Protein AF-A0A2E9SQJ8-F1 (afdb_monomer_lite)

Secondary structure (DSSP, 8-state):
------------PPPPP-----------SS--HHHHHHHHHHH-TTS--SPPPPPHHHHHHHHHHHHHHTTSPPPGGG----TT---

Radius of gyration: 22.2 Å; chains: 1; bounding box: 79×30×42 Å

Sequence (87 aa):
MQPRKILFAIAVLTSTGVFASDQSTKDFGTESAVAKAMAAQRSGDIASDKEQHLSGKARVGTYKRYVESFAQPIPQSFVDTSFSDKK

Structure (mmCIF, N/CA/C/O backbone):
data_AF-A0A2E9SQJ8-F1
#
_entry.id   AF-A0A2E9SQJ8-F1
#
loop_
_atom_site.group_PDB
_atom_site.id
_atom_site.type_symbol
_atom_site.label_atom_id
_atom_site.label_alt_id
_atom_site.label_comp_id
_atom_site.label_asym_id
_atom_site.label_entity_id
_atom_site.label_seq_id
_atom_site.pdbx_PDB_ins_code
_atom_site.Cartn_x
_atom_site.Cartn_y
_atom_site.Cartn_z
_atom_site.occupancy
_atom_site.B_iso_or_equiv
_atom_site.auth_seq_id
_atom_site.auth_comp_id
_atom_site.auth_asym_id
_atom_site.auth_atom_id
_atom_site.pdbx_PDB_model_num
ATOM 1 N N . MET A 1 1 ? 40.957 -4.418 12.727 1.00 38.41 1 MET A N 1
ATOM 2 C CA . MET A 1 1 ? 39.841 -4.362 11.754 1.00 38.41 1 MET A CA 1
ATOM 3 C C . MET A 1 1 ? 38.685 -3.614 12.402 1.00 38.41 1 MET A C 1
ATOM 5 O O . MET A 1 1 ? 38.227 -4.055 13.445 1.00 38.41 1 MET A O 1
ATOM 9 N N . GLN A 1 2 ? 38.273 -2.461 11.866 1.00 43.22 2 GLN A N 1
ATOM 10 C CA . GLN A 1 2 ? 37.145 -1.686 12.406 1.00 43.22 2 GLN A CA 1
ATOM 11 C C . GLN A 1 2 ? 35.901 -1.852 11.518 1.00 43.22 2 GLN A C 1
ATOM 13 O O . GLN A 1 2 ? 36.036 -1.743 10.298 1.00 43.22 2 GLN A O 1
ATOM 18 N N . PRO A 1 3 ? 34.697 -2.070 12.078 1.00 53.50 3 PRO A N 1
ATOM 19 C CA . PRO A 1 3 ? 33.475 -2.099 11.286 1.00 53.50 3 PRO A CA 1
ATOM 20 C C . PRO A 1 3 ? 32.908 -0.682 11.099 1.00 53.50 3 PRO A C 1
ATOM 22 O O . PRO A 1 3 ? 32.480 -0.028 12.052 1.00 53.50 3 PRO A O 1
ATOM 25 N N . ARG A 1 4 ? 32.883 -0.212 9.846 1.00 54.03 4 ARG A N 1
ATOM 26 C CA . ARG A 1 4 ? 32.199 1.023 9.430 1.00 54.03 4 ARG A CA 1
ATOM 27 C C . ARG A 1 4 ? 30.682 0.832 9.537 1.00 54.03 4 ARG A C 1
ATOM 29 O O . ARG A 1 4 ? 30.109 0.028 8.810 1.00 54.03 4 ARG A O 1
ATOM 36 N N . LYS A 1 5 ? 30.033 1.587 10.423 1.00 53.56 5 LYS A N 1
ATOM 37 C CA . LYS A 1 5 ? 28.568 1.671 10.519 1.00 53.56 5 LYS A CA 1
ATOM 38 C C . LYS A 1 5 ? 28.094 2.803 9.605 1.00 53.56 5 LYS A C 1
ATOM 40 O O . LYS A 1 5 ? 28.362 3.965 9.893 1.00 53.56 5 LYS A O 1
ATOM 45 N N . ILE A 1 6 ? 27.439 2.467 8.496 1.00 57.16 6 ILE A N 1
ATOM 46 C CA . ILE A 1 6 ? 26.828 3.448 7.589 1.00 57.16 6 ILE A CA 1
ATOM 47 C C . ILE A 1 6 ? 25.402 3.697 8.081 1.00 57.16 6 ILE A C 1
ATOM 49 O O . ILE A 1 6 ? 24.559 2.804 8.052 1.00 57.16 6 ILE A O 1
ATOM 53 N N . LEU A 1 7 ? 25.165 4.904 8.591 1.00 49.22 7 LEU A N 1
ATOM 54 C CA . LEU A 1 7 ? 23.874 5.375 9.078 1.00 49.22 7 LEU A CA 1
ATOM 55 C C . LEU A 1 7 ? 23.121 6.010 7.897 1.00 49.22 7 LEU A C 1
ATOM 57 O O . LEU A 1 7 ? 23.563 7.030 7.376 1.00 49.22 7 LEU A O 1
ATOM 61 N N . PHE A 1 8 ? 22.007 5.421 7.459 1.00 48.19 8 PHE A N 1
ATOM 62 C CA . PHE A 1 8 ? 21.128 6.038 6.459 1.00 48.19 8 PHE A CA 1
ATOM 63 C C . PHE A 1 8 ? 20.009 6.808 7.167 1.00 48.19 8 PHE A C 1
ATOM 65 O O . PHE A 1 8 ? 19.158 6.217 7.831 1.00 48.19 8 PHE A O 1
ATOM 72 N N . ALA A 1 9 ? 20.027 8.134 7.039 1.00 48.00 9 ALA A N 1
ATOM 73 C CA . ALA A 1 9 ? 18.962 9.014 7.502 1.00 48.00 9 ALA A CA 1
ATOM 74 C C . ALA A 1 9 ? 17.827 9.041 6.464 1.00 48.00 9 ALA A C 1
ATOM 76 O O . ALA A 1 9 ? 18.054 9.386 5.307 1.00 48.00 9 ALA A O 1
ATOM 77 N N . ILE A 1 10 ? 16.609 8.676 6.871 1.00 58.41 10 ILE A N 1
ATOM 78 C CA . ILE A 1 10 ? 15.407 8.763 6.031 1.00 58.41 10 ILE A CA 1
ATOM 79 C C . ILE A 1 10 ? 14.684 10.062 6.389 1.00 58.41 10 ILE A C 1
ATOM 81 O O . ILE A 1 10 ? 14.097 10.177 7.464 1.00 58.41 10 ILE A O 1
ATOM 85 N N . ALA A 1 11 ? 14.738 11.044 5.491 1.00 57.00 11 ALA A N 1
ATOM 86 C CA . ALA A 1 11 ? 13.924 12.249 5.577 1.00 57.00 11 ALA A CA 1
ATOM 87 C C . ALA A 1 11 ? 12.509 11.937 5.065 1.00 57.00 11 ALA A C 1
ATOM 89 O O . ALA A 1 11 ? 12.317 11.613 3.895 1.00 57.00 11 ALA A O 1
ATOM 90 N N . VAL A 1 12 ? 11.517 12.011 5.953 1.00 53.19 12 VAL A N 1
ATOM 91 C CA . VAL A 1 12 ? 10.096 11.878 5.608 1.00 53.19 12 VAL A CA 1
ATOM 92 C C . VAL A 1 12 ? 9.581 13.256 5.200 1.00 53.19 12 VAL A C 1
ATOM 94 O O . VAL A 1 12 ? 9.422 14.127 6.051 1.00 53.19 12 VAL A O 1
ATOM 97 N N . LEU A 1 13 ? 9.323 13.460 3.906 1.00 56.75 13 LEU A N 1
ATOM 98 C CA . LEU A 1 13 ? 8.585 14.625 3.414 1.00 56.75 13 LEU A CA 1
ATOM 99 C C . LEU A 1 13 ? 7.091 14.280 3.350 1.00 56.75 13 LEU A C 1
ATOM 101 O O . LEU A 1 13 ? 6.675 13.381 2.622 1.00 56.75 13 LEU A O 1
ATOM 105 N N . THR A 1 14 ? 6.285 14.988 4.135 1.00 57.00 14 THR A N 1
ATOM 106 C CA . THR A 1 14 ? 4.822 14.886 4.170 1.00 57.00 14 THR A CA 1
ATOM 107 C C . THR A 1 14 ? 4.202 15.630 2.985 1.00 57.00 14 THR A C 1
ATOM 109 O O . THR A 1 14 ? 4.343 16.847 2.888 1.00 57.00 14 THR A O 1
ATOM 112 N N . SER A 1 15 ? 3.491 14.924 2.102 1.00 51.03 15 SER A N 1
ATOM 113 C CA . SER A 1 15 ? 2.734 15.514 0.990 1.00 51.03 15 SER A CA 1
ATOM 114 C C . SER A 1 15 ? 1.299 15.847 1.414 1.00 51.03 15 SER A C 1
ATOM 116 O O . SER A 1 15 ? 0.520 14.944 1.726 1.00 51.03 15 SER A O 1
ATOM 118 N N . THR A 1 16 ? 0.930 17.126 1.394 1.00 52.81 16 THR A N 1
ATOM 119 C CA . THR A 1 16 ? -0.467 17.578 1.418 1.00 52.81 16 THR A CA 1
ATOM 120 C C . THR A 1 16 ? -1.084 17.382 0.029 1.00 52.81 16 THR A C 1
ATOM 122 O O . THR A 1 16 ? -0.528 17.817 -0.977 1.00 52.81 16 THR A O 1
ATOM 125 N N . GLY A 1 17 ? -2.212 16.673 -0.037 1.00 52.78 17 GLY A N 1
ATOM 126 C CA . GLY A 1 17 ? -2.941 16.419 -1.279 1.00 52.78 17 GLY A CA 1
ATOM 127 C C . GLY A 1 17 ? -3.888 17.565 -1.633 1.00 52.78 17 GLY A C 1
ATOM 128 O O . GLY A 1 17 ? -4.694 17.979 -0.803 1.00 52.78 17 GLY A O 1
ATOM 129 N N . VAL A 1 18 ? -3.821 18.029 -2.880 1.00 56.09 18 VAL A N 1
ATOM 130 C CA . VAL A 1 18 ? -4.862 18.831 -3.538 1.00 56.09 18 VAL A CA 1
ATOM 131 C C . VAL A 1 18 ? -5.305 18.043 -4.771 1.00 56.09 18 VAL A C 1
ATOM 133 O O . VAL A 1 18 ? -4.470 17.680 -5.600 1.00 56.09 18 VAL A O 1
ATOM 136 N N . PHE A 1 19 ? -6.596 17.711 -4.853 1.00 52.31 19 PHE A N 1
ATOM 137 C CA . PHE A 1 19 ? -7.185 16.990 -5.986 1.00 52.31 19 PHE A CA 1
ATOM 138 C C . PHE A 1 19 ? -7.519 17.923 -7.162 1.00 52.31 19 PHE A C 1
ATOM 140 O O . PHE A 1 19 ? -7.665 19.132 -7.010 1.00 52.31 19 PHE A O 1
ATOM 147 N N . ALA A 1 20 ? -7.580 17.296 -8.335 1.00 54.66 20 ALA A N 1
ATOM 148 C CA . ALA A 1 20 ? -7.398 17.827 -9.679 1.00 54.66 20 ALA A CA 1
ATOM 149 C C . ALA A 1 20 ? -8.600 18.555 -10.310 1.00 54.66 20 ALA A C 1
ATOM 151 O O . ALA A 1 20 ? -9.747 18.210 -10.049 1.00 54.66 20 ALA A O 1
ATOM 152 N N . SER A 1 21 ? -8.310 19.433 -11.278 1.00 48.47 21 SER A N 1
ATOM 153 C CA . SER A 1 21 ? -9.030 19.498 -12.563 1.00 48.47 21 SER A CA 1
ATOM 154 C C . SER A 1 21 ? -8.194 20.267 -13.595 1.00 48.47 21 SER A C 1
ATOM 156 O O . SER A 1 21 ? -7.920 21.442 -13.402 1.00 48.47 21 SER A O 1
ATOM 158 N N . ASP A 1 22 ? -7.704 19.570 -14.624 1.00 43.09 22 ASP A N 1
ATOM 159 C CA . ASP A 1 22 ? -7.845 19.974 -16.032 1.00 43.09 22 ASP A CA 1
ATOM 160 C C . ASP A 1 22 ? -7.180 18.931 -16.942 1.00 43.09 22 ASP A C 1
ATOM 162 O O . ASP A 1 22 ? -5.999 18.598 -16.806 1.00 43.09 22 ASP A O 1
ATOM 166 N N . GLN A 1 23 ? -7.957 18.383 -17.874 1.00 50.19 23 GLN A N 1
ATOM 167 C CA . GLN A 1 23 ? -7.501 17.374 -18.825 1.00 50.19 23 GLN A CA 1
ATOM 168 C C . GLN A 1 23 ? -6.844 18.085 -20.017 1.00 50.19 23 GLN A C 1
ATOM 170 O O . GLN A 1 23 ? -7.454 18.290 -21.060 1.00 50.19 23 GLN A O 1
ATOM 175 N N . SER A 1 24 ? -5.588 18.510 -19.848 1.00 47.00 24 SER A N 1
ATOM 176 C CA . SER A 1 24 ? -4.796 19.092 -20.937 1.00 47.00 24 SER A CA 1
ATOM 177 C C . SER A 1 24 ? -4.188 17.982 -21.796 1.00 47.00 24 SER A C 1
ATOM 179 O O . SER A 1 24 ? -3.278 17.269 -21.370 1.00 47.00 24 SER A O 1
ATOM 181 N N . THR A 1 25 ? -4.678 17.840 -23.026 1.00 51.72 25 THR A N 1
ATOM 182 C CA . THR A 1 25 ? -4.022 17.061 -24.081 1.00 51.72 25 THR A CA 1
ATOM 183 C C . THR A 1 25 ? -2.746 17.789 -24.510 1.00 51.72 25 THR A C 1
ATOM 185 O O . THR A 1 25 ? -2.791 18.705 -25.332 1.00 51.72 25 THR A O 1
ATOM 188 N N . LYS A 1 26 ? -1.601 17.419 -23.930 1.00 52.19 26 LYS A N 1
ATOM 189 C CA . LYS A 1 26 ? -0.273 17.831 -24.402 1.00 52.19 26 LYS A CA 1
ATOM 190 C C . LYS A 1 26 ? 0.481 16.610 -24.914 1.00 52.19 26 LYS A C 1
ATOM 192 O O . LYS A 1 26 ? 0.609 15.626 -24.197 1.00 52.19 26 LYS A O 1
ATOM 197 N N . ASP A 1 27 ? 0.972 16.703 -26.146 1.00 56.78 27 ASP A N 1
ATOM 198 C CA . ASP A 1 27 ? 1.882 15.731 -26.751 1.00 56.78 27 ASP A CA 1
ATOM 199 C C . ASP A 1 27 ? 3.185 15.651 -25.944 1.00 56.78 27 ASP A C 1
ATOM 201 O O . ASP A 1 27 ? 3.898 16.645 -25.779 1.00 56.78 27 ASP A O 1
ATOM 205 N N . PHE A 1 28 ? 3.504 14.460 -25.436 1.00 52.72 28 PHE A N 1
ATOM 206 C CA . PHE A 1 28 ? 4.719 14.196 -24.667 1.00 52.72 28 PHE A CA 1
ATOM 207 C C . PHE A 1 28 ? 5.762 13.512 -25.556 1.00 52.72 28 PHE A C 1
ATOM 209 O O . PHE A 1 28 ? 5.990 12.312 -25.458 1.00 52.72 28 PHE A O 1
ATOM 216 N N . GLY A 1 29 ? 6.431 14.293 -26.408 1.00 58.97 29 GLY A N 1
ATOM 217 C CA . GLY A 1 29 ? 7.575 13.832 -27.214 1.00 58.97 29 GLY A CA 1
ATOM 218 C C . GLY A 1 29 ? 8.823 13.439 -26.404 1.00 58.97 29 GLY A C 1
ATOM 219 O O . GLY A 1 29 ? 9.807 12.978 -26.972 1.00 58.97 29 GLY A O 1
ATOM 220 N N . THR A 1 30 ? 8.781 13.570 -25.080 1.00 63.03 30 THR A N 1
ATOM 221 C CA . THR A 1 30 ? 9.792 13.055 -24.156 1.00 63.03 30 THR A CA 1
ATOM 222 C C . THR A 1 30 ? 9.051 12.631 -22.899 1.00 63.03 30 THR A C 1
ATOM 224 O O . THR A 1 30 ? 8.337 13.451 -22.314 1.00 63.03 30 THR A O 1
ATOM 227 N N . GLU A 1 31 ? 9.173 11.370 -22.477 1.00 67.56 31 GLU A N 1
ATOM 228 C CA . GLU A 1 31 ? 8.553 10.939 -21.224 1.00 67.56 31 GLU A CA 1
ATOM 229 C C . GLU A 1 31 ? 9.045 11.834 -20.082 1.00 67.56 31 GLU A C 1
ATOM 231 O O . GLU A 1 31 ? 10.240 11.900 -19.781 1.00 67.56 31 GLU A O 1
ATOM 236 N N . SER A 1 32 ? 8.112 12.552 -19.454 1.00 82.75 32 SER A N 1
ATOM 237 C CA . SER A 1 32 ? 8.399 13.325 -18.250 1.00 82.75 32 SER A CA 1
ATOM 238 C C . SER A 1 32 ? 9.026 12.402 -17.203 1.00 82.75 32 SER A C 1
ATOM 240 O O . SER A 1 32 ? 8.616 11.248 -17.064 1.00 82.75 32 SER A O 1
ATOM 242 N N . ALA A 1 33 ? 9.980 12.906 -16.416 1.00 84.19 33 ALA A N 1
ATOM 243 C CA . ALA A 1 33 ? 10.584 12.148 -15.317 1.00 84.19 33 ALA A CA 1
ATOM 244 C C . ALA A 1 33 ? 9.522 11.529 -14.384 1.00 84.19 33 ALA A C 1
ATOM 246 O O . ALA A 1 33 ? 9.717 10.438 -13.850 1.00 84.19 33 ALA A O 1
ATOM 247 N N . VAL A 1 34 ? 8.366 12.191 -14.258 1.00 85.62 34 VAL A N 1
ATOM 248 C CA . VAL A 1 34 ? 7.194 11.689 -13.531 1.00 85.62 34 VAL A CA 1
ATOM 249 C C . VAL A 1 34 ? 6.598 10.446 -14.197 1.00 85.62 34 VAL A C 1
ATOM 251 O O . VAL A 1 34 ? 6.327 9.468 -13.509 1.00 85.62 34 VAL A O 1
ATOM 254 N N . ALA A 1 35 ? 6.416 10.447 -15.520 1.00 87.44 35 ALA A N 1
ATOM 255 C CA . ALA A 1 35 ? 5.869 9.304 -16.252 1.00 87.44 35 ALA A CA 1
ATOM 256 C C . ALA A 1 35 ? 6.770 8.072 -16.100 1.00 87.44 35 ALA A C 1
ATOM 258 O O . ALA A 1 35 ? 6.288 6.988 -15.770 1.00 87.44 35 ALA A O 1
ATOM 259 N N . LYS A 1 36 ? 8.087 8.273 -16.210 1.00 85.69 36 LYS A N 1
ATOM 260 C CA . LYS A 1 36 ? 9.084 7.219 -16.012 1.00 85.69 36 LYS A CA 1
ATOM 261 C C . LYS A 1 36 ? 9.104 6.686 -14.575 1.00 85.69 36 LYS A C 1
ATOM 263 O O . LYS A 1 36 ? 9.160 5.476 -14.372 1.00 85.69 36 LYS A O 1
ATOM 268 N N . ALA A 1 37 ? 9.009 7.566 -13.575 1.00 84.62 37 ALA A N 1
ATOM 269 C CA . ALA A 1 37 ? 8.917 7.159 -12.172 1.00 84.62 37 ALA A CA 1
ATOM 270 C C . ALA A 1 37 ? 7.639 6.348 -11.895 1.00 84.62 37 ALA A C 1
ATOM 272 O O . ALA A 1 37 ? 7.699 5.301 -11.253 1.0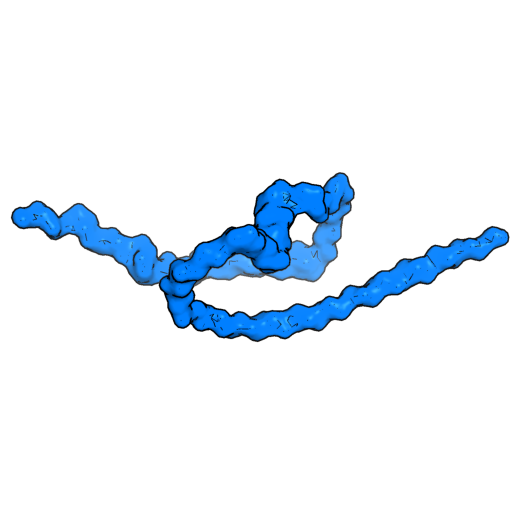0 84.62 37 ALA A O 1
ATOM 273 N N . MET A 1 38 ? 6.498 6.784 -12.435 1.00 88.31 38 MET A N 1
ATOM 274 C CA . MET A 1 38 ? 5.225 6.071 -12.306 1.00 88.31 38 MET A CA 1
ATOM 275 C C . MET A 1 38 ? 5.247 4.713 -13.017 1.00 88.31 38 MET A C 1
ATOM 277 O O . MET A 1 38 ? 4.679 3.751 -12.504 1.00 88.31 38 MET A O 1
ATOM 281 N N . ALA A 1 39 ? 5.890 4.611 -14.183 1.00 88.38 39 ALA A N 1
ATOM 282 C CA . ALA A 1 39 ? 6.063 3.344 -14.891 1.00 88.38 39 ALA A CA 1
ATOM 283 C C . ALA A 1 39 ? 6.892 2.353 -14.060 1.00 88.38 39 ALA A C 1
ATOM 285 O O . ALA A 1 39 ? 6.446 1.230 -13.838 1.00 88.38 39 ALA A O 1
ATOM 286 N N . ALA A 1 40 ? 8.025 2.799 -13.511 1.00 86.94 40 ALA A N 1
ATOM 287 C CA . ALA A 1 40 ? 8.889 1.971 -12.670 1.00 86.94 40 ALA A CA 1
ATOM 288 C C . ALA A 1 40 ? 8.217 1.523 -11.357 1.00 86.94 40 ALA A C 1
ATOM 290 O O . ALA A 1 40 ? 8.426 0.404 -10.892 1.00 86.94 40 ALA A O 1
ATOM 291 N N . GLN A 1 41 ? 7.381 2.377 -10.756 1.00 85.56 41 GLN A N 1
ATOM 292 C CA . GLN A 1 41 ? 6.592 2.007 -9.576 1.00 85.56 41 GLN A CA 1
ATOM 293 C C . GLN A 1 41 ? 5.548 0.927 -9.883 1.00 85.56 41 GLN A C 1
ATOM 295 O O . GLN A 1 41 ? 5.281 0.085 -9.029 1.00 85.56 41 GLN A O 1
ATOM 300 N N . ARG A 1 42 ? 4.945 0.958 -11.078 1.00 89.38 42 ARG A N 1
ATOM 301 C CA . ARG A 1 42 ? 3.924 -0.015 -11.494 1.00 89.38 42 ARG A CA 1
ATOM 302 C C . ARG A 1 42 ? 4.516 -1.340 -11.948 1.00 89.38 42 ARG A C 1
ATOM 304 O O . ARG A 1 42 ? 3.918 -2.369 -11.659 1.00 89.38 42 ARG A O 1
ATOM 311 N N . SER A 1 43 ? 5.640 -1.313 -12.666 1.00 91.50 43 SER A N 1
ATOM 312 C CA . SER A 1 43 ? 6.298 -2.541 -13.123 1.00 91.50 43 SER A CA 1
ATOM 313 C C . SER A 1 43 ? 6.860 -3.344 -11.957 1.00 91.50 43 SER A C 1
ATOM 315 O O . SER A 1 43 ? 6.900 -4.568 -12.014 1.00 91.50 43 SER A O 1
ATOM 317 N N . GLY A 1 44 ? 7.255 -2.660 -10.881 1.00 82.56 44 GLY A N 1
ATOM 318 C CA . GLY A 1 44 ? 7.907 -3.306 -9.752 1.00 82.56 44 GLY A CA 1
ATOM 319 C C . GLY A 1 44 ? 9.352 -3.703 -10.054 1.00 82.56 44 GLY A C 1
ATOM 320 O O . GLY A 1 44 ? 9.959 -4.369 -9.226 1.00 82.56 44 GLY A O 1
ATOM 321 N N . ASP A 1 45 ? 9.936 -3.246 -11.169 1.00 84.38 45 ASP A N 1
ATOM 322 C CA . ASP A 1 45 ? 11.322 -3.572 -11.555 1.00 84.38 45 ASP A CA 1
ATOM 323 C C . ASP A 1 45 ? 12.362 -3.092 -10.525 1.00 84.38 45 ASP A C 1
ATOM 325 O O . ASP A 1 45 ? 13.490 -3.575 -10.495 1.00 84.38 45 ASP A O 1
ATOM 329 N N . ILE A 1 46 ? 11.996 -2.115 -9.686 1.00 82.75 46 ILE A N 1
ATOM 330 C CA . ILE A 1 46 ? 12.838 -1.553 -8.613 1.00 82.75 46 ILE A CA 1
ATOM 331 C C . ILE A 1 46 ? 12.376 -2.058 -7.229 1.00 82.75 46 ILE A C 1
ATOM 333 O O . ILE A 1 46 ? 12.822 -1.571 -6.187 1.00 82.75 46 ILE A O 1
ATOM 337 N N . ALA A 1 47 ? 11.446 -3.015 -7.173 1.00 84.88 47 ALA A N 1
ATOM 338 C CA . ALA A 1 47 ? 11.055 -3.625 -5.911 1.00 84.88 47 ALA A CA 1
ATOM 339 C C . ALA A 1 47 ? 12.247 -4.366 -5.283 1.00 84.88 47 ALA A C 1
ATOM 341 O O . ALA A 1 47 ? 13.184 -4.787 -5.954 1.00 84.88 47 ALA A O 1
ATOM 342 N N . SER A 1 48 ? 12.237 -4.493 -3.957 1.00 83.88 48 SER A N 1
ATOM 343 C CA . SER A 1 48 ? 13.293 -5.229 -3.267 1.00 83.88 48 SER A CA 1
ATOM 344 C C . SER A 1 48 ? 13.047 -6.731 -3.369 1.00 83.88 48 SER A C 1
ATOM 346 O O . SER A 1 48 ? 11.983 -7.197 -2.980 1.00 83.88 48 SER A O 1
ATOM 348 N N . ASP A 1 49 ? 14.079 -7.481 -3.750 1.00 88.62 49 ASP A N 1
ATOM 349 C CA . ASP A 1 49 ? 14.050 -8.954 -3.765 1.00 88.62 49 ASP A CA 1
ATOM 350 C C . ASP A 1 49 ? 14.157 -9.588 -2.366 1.00 88.62 49 ASP A C 1
ATOM 352 O O . ASP A 1 49 ? 14.163 -10.810 -2.215 1.00 88.62 49 ASP A O 1
ATOM 356 N N . LYS A 1 50 ? 14.314 -8.771 -1.319 1.00 89.56 50 LYS A N 1
ATOM 357 C CA . LYS A 1 50 ? 14.476 -9.246 0.057 1.00 89.56 50 LYS A CA 1
ATOM 358 C C . LYS A 1 50 ? 13.129 -9.347 0.750 1.00 89.56 50 LYS A C 1
ATOM 360 O O . LYS A 1 50 ? 12.298 -8.447 0.639 1.00 89.56 50 LYS A O 1
ATOM 365 N N . GLU A 1 51 ? 12.972 -10.393 1.555 1.00 85.69 51 GLU A N 1
ATOM 366 C CA . GLU A 1 51 ? 11.809 -10.538 2.422 1.00 85.69 51 GLU A CA 1
ATOM 367 C C . GLU A 1 51 ? 11.684 -9.330 3.362 1.00 85.69 51 GLU A C 1
ATOM 369 O O . GLU A 1 51 ? 12.639 -8.924 4.033 1.00 85.69 51 GLU A O 1
ATOM 374 N N . GLN A 1 52 ? 10.492 -8.732 3.389 1.00 83.31 52 GLN A N 1
ATOM 375 C CA . GLN A 1 52 ? 10.196 -7.576 4.223 1.00 83.31 52 GLN A CA 1
ATOM 376 C C . GLN A 1 52 ? 9.380 -7.996 5.443 1.00 83.31 52 GLN A C 1
ATOM 378 O O . GLN A 1 52 ? 8.229 -8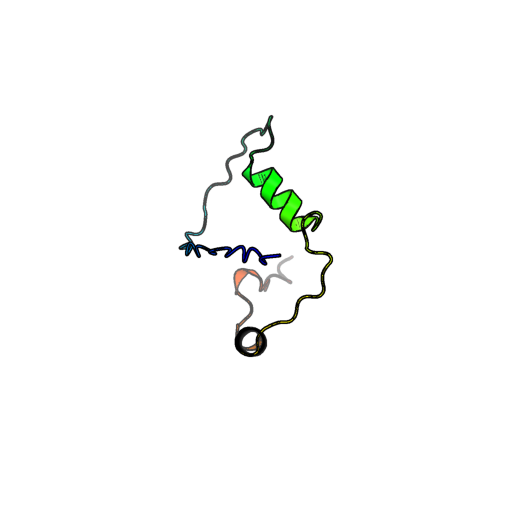.414 5.330 1.00 83.31 52 GLN A O 1
ATOM 383 N N . HIS A 1 53 ? 9.947 -7.804 6.633 1.00 88.31 53 HIS A N 1
ATOM 384 C CA . HIS A 1 53 ? 9.210 -7.959 7.883 1.00 88.31 53 HIS A CA 1
ATOM 385 C C . HIS A 1 53 ? 8.615 -6.623 8.327 1.00 88.31 53 HIS A C 1
ATOM 387 O O . HIS A 1 53 ? 9.318 -5.632 8.530 1.00 88.31 53 HIS A O 1
ATOM 393 N N . LEU A 1 54 ? 7.297 -6.601 8.523 1.00 85.62 54 LEU A N 1
ATOM 394 C CA . LEU A 1 54 ? 6.599 -5.432 9.047 1.00 85.62 54 LEU A CA 1
ATOM 395 C C . LEU A 1 54 ? 6.754 -5.344 10.567 1.00 85.62 54 LEU A C 1
ATOM 397 O O . LEU A 1 54 ? 6.516 -6.312 11.293 1.00 85.62 54 LEU A O 1
ATOM 401 N N . SER A 1 55 ? 7.070 -4.146 11.062 1.00 91.12 55 SER A N 1
ATOM 402 C CA . SER A 1 55 ? 7.053 -3.872 12.501 1.00 91.12 55 SER A CA 1
ATOM 403 C C . SER A 1 55 ? 5.649 -4.070 13.089 1.00 91.12 55 SER A C 1
ATOM 405 O O . SER A 1 55 ? 4.640 -3.913 12.397 1.00 91.12 55 SER A O 1
ATOM 407 N N . GLY A 1 56 ? 5.558 -4.352 14.395 1.00 87.38 56 GLY A N 1
ATOM 408 C CA . GLY A 1 56 ? 4.266 -4.513 15.077 1.00 87.38 56 GLY A CA 1
ATOM 409 C C . GLY A 1 56 ? 3.331 -3.312 14.883 1.00 87.38 56 GLY A C 1
ATOM 410 O O . GLY A 1 56 ? 2.151 -3.489 14.595 1.00 87.38 56 GLY A O 1
ATOM 411 N N . LYS A 1 57 ? 3.872 -2.085 14.924 1.00 91.19 57 LYS A N 1
ATOM 412 C CA . LYS A 1 57 ? 3.106 -0.855 14.657 1.00 91.19 57 LYS A CA 1
ATOM 413 C C . LYS A 1 57 ? 2.551 -0.814 13.230 1.00 91.19 57 LYS A C 1
ATOM 415 O O . LYS A 1 57 ? 1.388 -0.467 13.046 1.00 91.19 57 LYS A O 1
ATOM 420 N N . ALA A 1 58 ? 3.357 -1.195 12.236 1.00 89.69 58 ALA A N 1
ATOM 421 C CA . ALA A 1 58 ? 2.913 -1.247 10.844 1.00 89.69 58 ALA A CA 1
ATOM 422 C C . ALA A 1 58 ? 1.787 -2.275 10.657 1.00 89.69 58 ALA A C 1
ATOM 424 O O . ALA A 1 58 ? 0.772 -1.961 10.042 1.00 89.69 58 ALA A O 1
ATOM 425 N N . ARG A 1 59 ? 1.912 -3.460 11.269 1.00 90.25 59 ARG A N 1
ATOM 426 C CA . ARG A 1 59 ? 0.879 -4.509 11.231 1.00 90.25 59 ARG A CA 1
ATOM 427 C C . ARG A 1 59 ? -0.447 -4.045 11.836 1.00 90.25 59 ARG A C 1
ATOM 429 O O . ARG A 1 59 ? -1.488 -4.236 11.214 1.00 90.25 59 ARG A O 1
ATOM 436 N N . VAL A 1 60 ? -0.409 -3.398 13.003 1.00 94.88 60 VAL A N 1
ATOM 437 C CA . VAL A 1 60 ? -1.609 -2.830 13.647 1.00 94.88 60 VAL A CA 1
ATOM 438 C C . VAL A 1 60 ? -2.250 -1.761 12.760 1.00 94.88 60 VAL A C 1
ATOM 440 O O . VAL A 1 60 ? -3.464 -1.764 12.581 1.00 94.88 60 VAL A O 1
ATOM 443 N N . GLY A 1 61 ? -1.447 -0.881 12.156 1.00 95.88 61 GLY A N 1
ATOM 444 C CA . GLY A 1 61 ? -1.945 0.143 11.235 1.00 95.88 61 GLY A CA 1
ATOM 445 C C . GLY A 1 61 ? -2.589 -0.433 9.970 1.00 95.88 61 GLY A C 1
ATOM 446 O O . GLY A 1 61 ? -3.590 0.106 9.496 1.00 95.88 61 GLY A O 1
ATOM 447 N N . THR A 1 62 ? -2.046 -1.525 9.428 1.00 91.81 62 THR A N 1
ATOM 448 C CA . THR A 1 62 ? -2.646 -2.247 8.294 1.00 91.81 62 THR A CA 1
ATOM 449 C C . THR A 1 62 ? -3.962 -2.905 8.695 1.00 91.81 62 THR A C 1
ATOM 451 O O . THR A 1 62 ? -4.957 -2.737 7.998 1.00 91.81 62 THR A O 1
ATOM 454 N N . TYR A 1 63 ? -3.996 -3.595 9.839 1.00 93.12 63 TYR A N 1
ATOM 455 C CA . TYR A 1 63 ? -5.216 -4.232 10.339 1.00 93.12 63 TYR A CA 1
ATOM 456 C C . TYR A 1 63 ? -6.331 -3.213 10.596 1.00 93.12 63 TYR A C 1
ATOM 458 O O . TYR A 1 63 ? -7.464 -3.413 10.167 1.00 93.12 63 TYR A O 1
ATOM 466 N N . LYS A 1 64 ? -5.997 -2.082 11.225 1.00 96.06 64 LYS A N 1
ATOM 467 C CA . LYS A 1 64 ? -6.938 -0.983 11.452 1.00 96.06 64 LYS A CA 1
ATOM 468 C C . LYS A 1 64 ? -7.549 -0.487 10.136 1.00 96.06 64 LYS A C 1
ATOM 470 O O . LYS A 1 64 ? -8.768 -0.451 10.023 1.00 96.06 64 LYS A O 1
ATOM 475 N N . ARG A 1 65 ? -6.718 -0.193 9.127 1.00 94.94 65 ARG A N 1
ATOM 476 C CA . ARG A 1 65 ? -7.189 0.241 7.798 1.00 94.94 65 ARG A CA 1
ATOM 477 C C . ARG A 1 65 ? -8.080 -0.795 7.115 1.00 94.94 65 ARG A C 1
ATOM 479 O O . ARG A 1 65 ? -9.071 -0.420 6.502 1.00 94.94 65 ARG A O 1
ATOM 486 N N . TYR A 1 66 ? -7.738 -2.078 7.228 1.00 92.69 66 TYR A N 1
ATOM 487 C CA . TYR A 1 66 ? -8.560 -3.163 6.697 1.00 92.69 66 TYR A CA 1
ATOM 488 C C . TYR A 1 66 ? -9.962 -3.144 7.316 1.00 92.69 66 TYR A C 1
ATOM 490 O O . TYR A 1 66 ? -10.946 -3.064 6.588 1.00 92.69 66 TYR A O 1
ATOM 498 N N . VAL A 1 67 ? -10.057 -3.125 8.648 1.00 95.38 67 VAL A N 1
ATOM 499 C CA . VAL A 1 67 ? -11.348 -3.073 9.351 1.00 95.38 67 VAL A CA 1
ATOM 500 C C . VAL A 1 67 ? -12.136 -1.808 8.995 1.00 95.38 67 VAL A C 1
ATOM 502 O O . VAL A 1 67 ? -13.323 -1.888 8.695 1.00 95.38 67 VAL A O 1
ATOM 505 N N . GLU A 1 68 ? -11.481 -0.647 8.976 1.00 95.00 68 GLU A N 1
ATOM 506 C CA . GLU A 1 68 ? -12.122 0.638 8.664 1.00 95.00 68 GLU A CA 1
ATOM 507 C C . GLU A 1 68 ? -12.638 0.717 7.223 1.00 95.00 68 GLU A C 1
ATOM 509 O 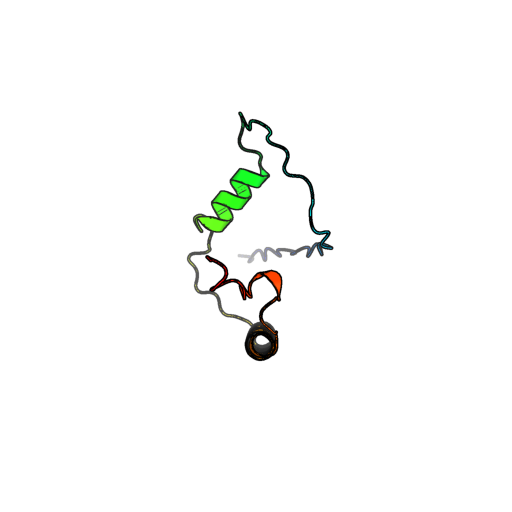O . GLU A 1 68 ? -13.616 1.418 6.966 1.00 95.00 68 GLU A O 1
ATOM 514 N N . SER A 1 69 ? -12.022 -0.009 6.285 1.00 90.69 69 SER A N 1
ATOM 515 C CA . SER A 1 69 ? -12.440 -0.003 4.880 1.00 90.69 69 SER A CA 1
ATOM 516 C C . SER A 1 69 ? -13.849 -0.567 4.669 1.00 90.69 69 SER A C 1
ATOM 518 O O . SER A 1 69 ? -14.565 -0.078 3.801 1.00 90.69 69 SER A O 1
ATOM 520 N N . PHE A 1 70 ? -14.293 -1.512 5.505 1.00 89.88 70 PHE A N 1
ATOM 521 C CA . PHE A 1 70 ? -15.646 -2.077 5.423 1.00 89.88 70 PHE A CA 1
ATOM 522 C C . PHE A 1 70 ? -16.736 -1.126 5.912 1.00 89.88 70 PHE A C 1
ATOM 524 O O . PHE A 1 70 ? -17.906 -1.322 5.597 1.00 89.88 70 PHE A O 1
ATOM 531 N N . A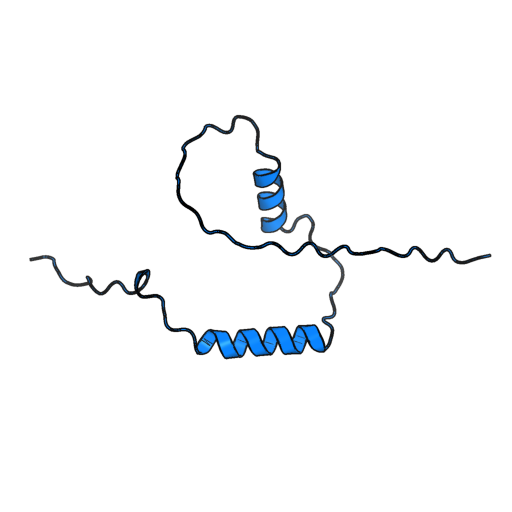LA A 1 71 ? -16.369 -0.112 6.694 1.00 90.44 71 ALA A N 1
ATOM 532 C CA . ALA A 1 71 ? -17.311 0.885 7.184 1.00 90.44 71 ALA A CA 1
ATOM 533 C C . ALA A 1 71 ? -17.575 2.001 6.159 1.00 90.44 71 ALA A C 1
ATOM 535 O O . ALA A 1 71 ? -18.464 2.824 6.374 1.00 90.44 71 ALA A O 1
ATOM 536 N N . GLN A 1 72 ? -16.805 2.061 5.068 1.00 86.31 72 GLN A N 1
ATOM 537 C CA . GLN A 1 72 ? -16.951 3.108 4.063 1.00 86.31 72 GLN A CA 1
ATOM 538 C C . GLN A 1 72 ? -18.081 2.749 3.087 1.00 86.31 72 GLN A C 1
ATOM 540 O O . GLN A 1 72 ? -18.019 1.693 2.451 1.00 86.31 72 GLN A O 1
ATOM 545 N N . PRO A 1 73 ? -19.113 3.600 2.937 1.00 87.00 73 PRO A N 1
ATOM 546 C CA . PRO A 1 73 ? -20.157 3.368 1.951 1.00 87.00 73 PRO A CA 1
ATOM 547 C C . PRO A 1 73 ? -19.589 3.485 0.533 1.00 87.00 73 PRO A C 1
ATOM 549 O O . PRO A 1 73 ? -18.647 4.240 0.280 1.00 87.00 73 PRO A O 1
ATOM 552 N N . ILE A 1 74 ? -20.204 2.773 -0.413 1.00 81.12 74 ILE A N 1
ATOM 553 C CA . ILE A 1 74 ? -19.882 2.919 -1.835 1.00 81.12 74 ILE A CA 1
ATOM 554 C C . ILE A 1 74 ? -20.178 4.374 -2.237 1.00 81.12 74 ILE A C 1
ATOM 556 O O . ILE A 1 74 ? -21.292 4.850 -1.987 1.00 81.12 74 ILE A O 1
ATOM 560 N N . PRO A 1 75 ? -19.220 5.105 -2.838 1.00 86.31 75 PRO A N 1
ATOM 561 C CA . PRO A 1 75 ? -19.475 6.476 -3.252 1.00 86.31 75 PRO A CA 1
ATOM 562 C C . PRO A 1 75 ? -20.616 6.523 -4.270 1.00 86.31 75 PRO A C 1
ATOM 564 O O . PRO A 1 75 ? -20.661 5.710 -5.193 1.00 86.31 75 PRO A O 1
ATOM 567 N N . GLN A 1 76 ? -21.515 7.501 -4.128 1.00 82.25 76 GLN A N 1
ATOM 568 C CA . GLN A 1 76 ? -22.720 7.621 -4.963 1.00 82.25 76 GLN A CA 1
ATOM 569 C C . GLN A 1 76 ? -22.410 7.713 -6.465 1.00 82.25 76 GLN A C 1
ATOM 571 O O . GLN A 1 76 ? -23.200 7.254 -7.277 1.00 82.25 76 GLN A O 1
ATOM 576 N N . SER A 1 77 ? -21.231 8.216 -6.843 1.00 80.50 77 SER A N 1
ATOM 577 C CA . SER A 1 77 ? -20.765 8.245 -8.236 1.00 80.50 77 SER A CA 1
ATOM 578 C C . SER A 1 77 ? -20.627 6.863 -8.886 1.00 80.50 77 SER A C 1
ATOM 580 O O . SER A 1 77 ? -20.607 6.774 -10.107 1.00 80.50 77 SER A O 1
ATOM 582 N N . PHE A 1 78 ? -20.483 5.798 -8.092 1.00 78.44 78 PHE A N 1
ATOM 583 C CA . PHE A 1 78 ? -20.395 4.414 -8.571 1.00 78.44 78 PHE A CA 1
ATOM 584 C C . PHE A 1 78 ? -21.734 3.674 -8.495 1.00 78.44 78 PHE A C 1
ATOM 586 O O . PHE A 1 78 ? -21.816 2.518 -8.906 1.00 78.44 78 PHE A O 1
ATOM 593 N N . VAL A 1 79 ? -22.777 4.309 -7.956 1.00 78.62 79 VAL A N 1
ATOM 594 C CA . VAL A 1 79 ? -24.117 3.734 -7.869 1.00 78.62 79 VAL A CA 1
ATOM 595 C C . VAL A 1 79 ? -24.881 4.150 -9.124 1.00 78.62 79 VAL A C 1
ATOM 597 O O . VAL A 1 79 ? -25.540 5.185 -9.150 1.00 78.62 79 VAL A O 1
ATOM 600 N N . ASP A 1 80 ? -24.769 3.350 -10.184 1.00 74.00 80 ASP A N 1
ATOM 601 C CA . ASP A 1 80 ? -25.606 3.524 -11.370 1.00 74.00 80 ASP A CA 1
ATOM 602 C C . ASP A 1 80 ? -27.011 2.977 -11.083 1.00 74.00 80 ASP A C 1
ATOM 604 O O . ASP A 1 80 ? -27.265 1.772 -11.130 1.00 74.00 80 ASP A O 1
ATOM 608 N N . THR A 1 81 ? -27.929 3.871 -10.718 1.00 70.44 81 THR A N 1
ATOM 609 C CA . THR A 1 81 ? -29.346 3.541 -10.520 1.00 70.44 81 THR A CA 1
ATOM 610 C C . THR A 1 81 ? -30.139 3.539 -11.830 1.00 70.44 81 THR A C 1
ATOM 612 O O . THR A 1 81 ? -31.315 3.178 -11.823 1.00 70.44 81 THR A O 1
ATOM 615 N N . SER A 1 82 ? -29.523 3.897 -12.963 1.00 70.44 82 SER A N 1
ATOM 616 C CA . SER A 1 82 ? -30.195 4.099 -14.253 1.00 70.44 82 SER A CA 1
ATOM 617 C C . SER A 1 82 ? -30.271 2.831 -15.113 1.00 70.44 82 SER A C 1
ATOM 619 O O . SER A 1 82 ? -30.218 2.874 -16.339 1.00 70.44 82 SER A O 1
ATOM 621 N N . PHE A 1 83 ? -30.461 1.665 -14.489 1.00 64.44 83 PHE A N 1
ATOM 622 C CA . PHE A 1 83 ? -30.533 0.392 -15.217 1.00 64.44 83 PHE A CA 1
ATOM 623 C C . PHE A 1 83 ? -31.816 0.219 -16.060 1.00 64.44 83 PHE A C 1
ATOM 625 O O . PHE A 1 83 ? -31.998 -0.818 -16.697 1.00 64.44 83 PHE A O 1
ATOM 632 N N . SER A 1 84 ? -32.758 1.172 -16.063 1.00 63.34 84 SER A N 1
ATOM 633 C CA . SER A 1 84 ? -34.071 0.995 -16.707 1.00 63.34 84 SER A CA 1
ATOM 634 C C . SER A 1 84 ? -34.758 2.309 -17.100 1.00 63.34 84 SER A C 1
ATOM 636 O O . SER A 1 84 ? -35.839 2.595 -16.61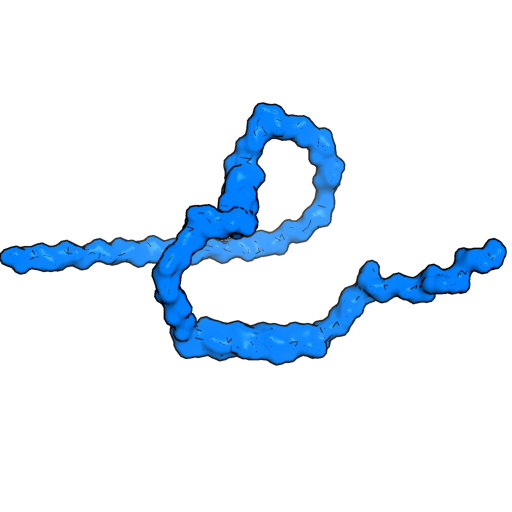0 1.00 63.34 84 SER A O 1
ATOM 638 N N . ASP A 1 85 ? -34.184 3.073 -18.029 1.00 62.78 85 ASP A N 1
ATOM 639 C CA . ASP A 1 85 ? -34.934 4.093 -18.786 1.00 62.78 85 ASP A CA 1
ATOM 640 C C . ASP A 1 85 ? -34.594 3.999 -20.280 1.00 62.78 85 ASP A C 1
ATOM 642 O O . ASP A 1 85 ? -33.966 4.861 -20.890 1.00 62.78 85 ASP A O 1
ATOM 646 N N . LYS A 1 86 ? -35.010 2.887 -20.890 1.00 57.72 86 LYS A N 1
ATOM 647 C CA . LYS A 1 86 ? -35.262 2.826 -22.332 1.00 57.72 86 LYS A CA 1
ATOM 648 C C . LYS A 1 86 ? -36.742 2.518 -22.522 1.00 57.72 86 LYS A C 1
ATOM 650 O O . LYS A 1 86 ? -37.144 1.358 -22.468 1.00 57.72 86 LYS A O 1
ATOM 655 N N . LYS A 1 87 ? -37.534 3.576 -22.680 1.00 49.50 87 LYS A N 1
ATOM 656 C CA . LYS A 1 87 ? -38.853 3.524 -23.313 1.00 49.50 87 LYS A CA 1
ATOM 657 C C . LYS A 1 87 ? -38.733 4.011 -24.746 1.00 49.50 87 LYS A C 1
ATOM 659 O O . LYS A 1 87 ? -37.944 4.955 -24.964 1.00 49.50 87 L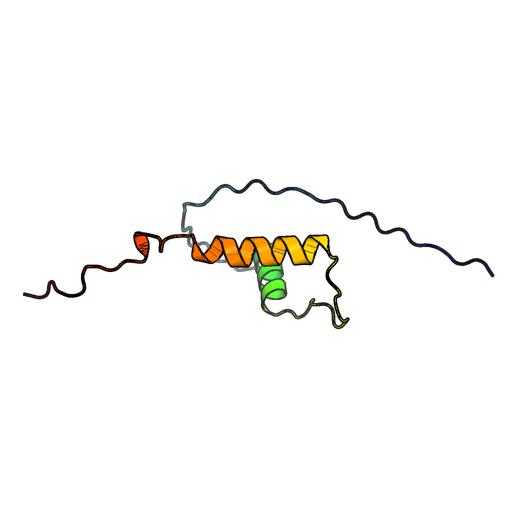YS A O 1
#

pLDDT: mean 73.13, std 17.29, range [38.41, 96.06]

Foldseek 3Di:
DDDDDDDDDDDDDDDDDDDDDDDDPDDCPDQDPVNVVVVCVVVCPVPDPDDDDDDPVRVVVVVVCVVVVVVDDDPVVPDPPPPDPDD